Protein AF-A0A914P512-F1 (afdb_monomer_lite)

Radius of gyration: 22.52 Å; chains: 1; bounding box: 53×27×53 Å

pLDDT: mean 82.25, std 14.1, range [31.28, 94.12]

Organism: NCBI:txid227884

Structure (mmCIF, N/CA/C/O backbone):
data_AF-A0A914P512-F1
#
_entry.id   AF-A0A914P512-F1
#
loop_
_atom_site.group_PDB
_atom_site.id
_atom_site.type_symbol
_atom_site.label_atom_id
_atom_site.label_alt_id
_atom_site.label_comp_id
_atom_site.label_asym_id
_atom_site.label_entity_id
_atom_site.label_seq_id
_atom_site.pdbx_PDB_ins_code
_atom_site.Cartn_x
_atom_site.Cartn_y
_atom_site.Cartn_z
_atom_site.occupancy
_atom_site.B_iso_or_equiv
_atom_site.auth_seq_id
_atom_site.auth_comp_id
_atom_site.auth_asym_id
_atom_site.auth_atom_id
_atom_site.pdbx_PDB_model_num
ATOM 1 N N . MET A 1 1 ? 21.087 6.576 8.481 1.00 34.56 1 MET A N 1
ATOM 2 C CA . MET A 1 1 ? 20.858 5.247 7.887 1.00 34.56 1 MET A CA 1
ATOM 3 C C . MET A 1 1 ? 21.238 5.364 6.430 1.00 34.56 1 MET A C 1
ATOM 5 O O . MET A 1 1 ? 20.559 6.073 5.703 1.00 34.56 1 MET A O 1
ATOM 9 N N . GLU A 1 2 ? 22.385 4.807 6.057 1.00 32.31 2 GLU A N 1
ATOM 10 C CA . GLU A 1 2 ? 22.813 4.729 4.660 1.00 32.31 2 GLU A CA 1
ATOM 11 C C . GLU A 1 2 ? 21.994 3.629 3.983 1.00 32.31 2 GLU A C 1
ATOM 13 O O . GLU A 1 2 ? 22.078 2.461 4.363 1.00 32.31 2 GLU A O 1
ATOM 18 N N . GLU A 1 3 ? 21.150 4.003 3.024 1.00 36.19 3 GLU A N 1
ATOM 19 C CA . GLU A 1 3 ? 20.508 3.034 2.143 1.00 36.19 3 GLU A CA 1
ATOM 20 C C . GLU A 1 3 ? 21.591 2.428 1.243 1.00 36.19 3 GLU A C 1
ATOM 22 O O . GLU A 1 3 ? 22.161 3.092 0.377 1.00 36.19 3 GLU A O 1
ATOM 27 N N . ASN A 1 4 ? 21.913 1.158 1.489 1.00 31.28 4 ASN A N 1
ATOM 28 C CA . ASN A 1 4 ? 22.775 0.368 0.621 1.00 31.28 4 ASN A CA 1
ATOM 29 C C . ASN A 1 4 ? 22.066 0.164 -0.722 1.00 31.28 4 ASN A C 1
ATOM 31 O O . ASN A 1 4 ? 21.200 -0.700 -0.863 1.00 31.28 4 ASN A O 1
ATOM 35 N N . PHE A 1 5 ? 22.441 0.957 -1.723 1.00 33.66 5 PHE A N 1
ATOM 36 C CA . PHE A 1 5 ? 22.047 0.713 -3.103 1.00 33.66 5 PHE A CA 1
ATOM 37 C C . PHE A 1 5 ? 22.719 -0.576 -3.587 1.00 33.66 5 PHE A C 1
ATOM 39 O O . PHE A 1 5 ? 23.941 -0.652 -3.715 1.00 33.66 5 PHE A O 1
ATOM 46 N N . ILE A 1 6 ? 21.915 -1.601 -3.869 1.00 34.81 6 ILE A N 1
ATOM 47 C CA . ILE A 1 6 ? 22.382 -2.821 -4.526 1.00 34.81 6 ILE A CA 1
ATOM 48 C C . ILE A 1 6 ? 22.784 -2.453 -5.958 1.00 34.81 6 ILE A C 1
ATOM 50 O O . ILE A 1 6 ? 21.943 -2.128 -6.798 1.00 34.81 6 ILE A O 1
ATOM 54 N N . VAL A 1 7 ? 24.085 -2.500 -6.243 1.00 39.16 7 VAL A N 1
ATOM 55 C CA . VAL A 1 7 ? 24.628 -2.335 -7.595 1.00 39.16 7 VAL A CA 1
ATOM 56 C C . VAL A 1 7 ? 24.267 -3.579 -8.407 1.00 39.16 7 VAL A C 1
ATOM 58 O O . VAL A 1 7 ? 24.907 -4.621 -8.290 1.00 39.16 7 VAL A O 1
ATOM 61 N N . CYS A 1 8 ? 23.221 -3.487 -9.227 1.00 39.44 8 CYS A N 1
ATOM 62 C CA . CYS A 1 8 ? 22.873 -4.552 -10.164 1.00 39.44 8 CYS A CA 1
ATOM 63 C C . CYS A 1 8 ? 23.828 -4.532 -11.369 1.00 39.44 8 CYS A C 1
ATOM 65 O O . CYS A 1 8 ? 23.994 -3.513 -12.041 1.00 39.44 8 CYS A O 1
ATOM 67 N N . LEU A 1 9 ? 24.459 -5.677 -11.638 1.00 40.66 9 LEU A N 1
ATOM 68 C CA . LEU A 1 9 ? 25.320 -5.930 -12.793 1.00 40.66 9 LEU A CA 1
ATOM 69 C C . LEU A 1 9 ? 24.481 -5.988 -14.074 1.00 40.66 9 LEU A C 1
ATOM 71 O O . LEU A 1 9 ? 24.042 -7.046 -14.512 1.00 40.66 9 LEU A O 1
ATOM 75 N N . PHE A 1 10 ? 24.282 -4.839 -14.706 1.00 47.34 10 PHE A N 1
ATOM 76 C CA . PHE A 1 10 ? 23.887 -4.804 -16.107 1.00 47.34 10 PHE A CA 1
ATOM 77 C C . PHE A 1 10 ? 25.114 -5.109 -16.984 1.00 47.34 10 PHE A C 1
ATOM 79 O O . PHE A 1 10 ? 26.240 -4.748 -16.631 1.00 47.34 10 PHE A O 1
ATOM 86 N N . ARG A 1 11 ? 24.921 -5.615 -18.209 1.00 49.66 11 ARG A N 1
ATOM 87 C CA . ARG A 1 11 ? 25.930 -5.557 -19.299 1.00 49.66 11 ARG A CA 1
ATOM 88 C C . ARG A 1 11 ? 26.249 -4.106 -19.750 1.00 49.66 11 ARG A C 1
ATOM 90 O O . ARG A 1 11 ? 26.603 -3.857 -20.896 1.00 49.66 11 ARG A O 1
ATOM 97 N N . ILE A 1 12 ? 26.150 -3.138 -18.838 1.00 51.88 12 ILE A N 1
ATOM 98 C CA . ILE A 1 12 ? 26.549 -1.734 -18.970 1.00 51.88 12 ILE A CA 1
ATOM 99 C C . ILE A 1 12 ? 28.078 -1.581 -18.957 1.00 51.88 12 ILE A C 1
ATOM 101 O O . ILE A 1 12 ? 28.587 -0.572 -19.427 1.00 51.88 12 ILE A O 1
ATOM 105 N N . SER A 1 13 ? 28.838 -2.580 -18.500 1.00 54.91 13 SER A N 1
ATOM 106 C CA . SER A 1 13 ? 30.311 -2.523 -18.477 1.00 54.91 13 SER A CA 1
ATOM 107 C C . SER A 1 13 ? 30.959 -2.299 -19.853 1.00 54.91 13 SER A C 1
ATOM 109 O O . SER A 1 13 ? 32.108 -1.874 -19.917 1.00 54.91 13 SER A O 1
ATOM 111 N N . THR A 1 14 ? 30.227 -2.542 -20.946 1.00 63.28 14 THR A N 1
ATOM 112 C CA . THR A 1 14 ? 30.666 -2.292 -22.334 1.00 63.28 14 THR A CA 1
ATOM 113 C C . THR A 1 14 ? 30.093 -1.007 -22.946 1.00 63.28 14 THR A C 1
ATOM 115 O O . THR A 1 14 ? 30.388 -0.697 -24.098 1.00 63.28 14 THR A O 1
ATOM 118 N N . LYS A 1 15 ? 29.262 -0.261 -22.206 1.00 73.50 15 LYS A N 1
ATOM 119 C CA . LYS A 1 15 ? 28.582 0.950 -22.679 1.00 73.50 15 LYS A CA 1
ATOM 120 C C . LYS A 1 15 ? 29.376 2.206 -22.347 1.00 73.50 15 LYS A C 1
ATOM 122 O O . LYS A 1 15 ? 30.136 2.259 -21.380 1.00 73.50 15 LYS A O 1
ATOM 127 N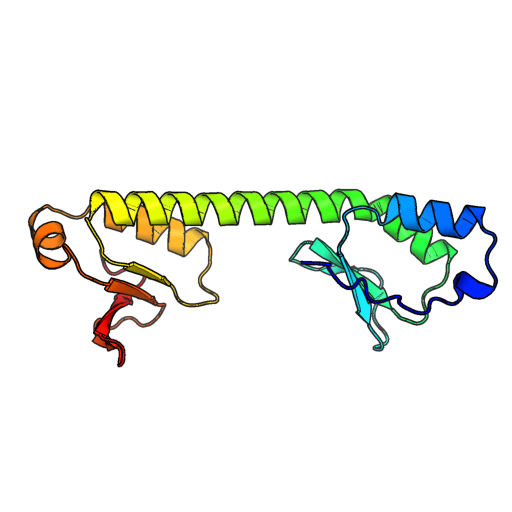 N . SER A 1 16 ? 29.209 3.230 -23.175 1.00 81.12 16 SER A N 1
ATOM 128 C CA . SER A 1 16 ? 29.871 4.515 -22.982 1.00 81.12 16 SER A CA 1
ATOM 129 C C . SER A 1 16 ? 29.391 5.188 -21.694 1.00 81.12 16 SER A C 1
ATOM 131 O O . SER A 1 16 ? 28.254 5.009 -21.258 1.00 81.12 16 SER A O 1
ATOM 133 N N . LYS A 1 17 ? 30.236 6.037 -21.094 1.00 80.94 17 LYS A N 1
ATOM 134 C CA . LYS A 1 17 ? 29.857 6.812 -19.898 1.00 80.94 17 LYS A CA 1
ATOM 135 C C . LYS A 1 17 ? 28.569 7.621 -20.106 1.00 80.94 17 LYS A C 1
ATOM 137 O O . LYS A 1 17 ? 27.775 7.727 -19.179 1.00 80.94 17 LYS A O 1
ATOM 142 N N . GLY A 1 18 ? 28.352 8.161 -21.308 1.00 82.75 18 GLY A N 1
ATOM 143 C CA . GLY A 1 18 ? 27.147 8.927 -21.640 1.00 82.75 18 GLY A CA 1
ATOM 144 C C . GLY A 1 18 ? 25.870 8.085 -21.587 1.00 82.75 18 GLY A C 1
ATOM 145 O O . GLY A 1 18 ? 24.874 8.521 -21.019 1.00 82.75 18 GLY A O 1
ATOM 146 N N . GLU A 1 19 ? 25.917 6.854 -22.099 1.00 82.00 19 GLU A N 1
ATOM 147 C CA . GLU A 1 19 ? 24.792 5.910 -22.042 1.00 82.00 19 GLU A CA 1
ATOM 148 C C . GLU A 1 19 ? 24.432 5.527 -20.600 1.00 82.00 19 GLU A C 1
ATOM 150 O O . GLU A 1 19 ? 23.254 5.456 -20.252 1.00 82.00 19 GLU A O 1
ATOM 155 N N . VAL A 1 20 ? 25.437 5.332 -19.738 1.00 81.81 20 VAL A N 1
ATOM 156 C CA . VAL A 1 20 ? 25.212 5.029 -18.313 1.00 81.81 20 VAL A CA 1
ATOM 157 C C . VAL A 1 20 ? 24.536 6.197 -17.601 1.00 81.81 20 VAL A C 1
ATOM 159 O O . VAL A 1 20 ? 23.567 5.997 -16.868 1.00 81.81 20 VAL A O 1
ATOM 162 N N . ILE A 1 21 ? 25.027 7.416 -17.837 1.00 85.06 21 ILE A N 1
ATOM 163 C CA . ILE A 1 21 ? 24.473 8.641 -17.249 1.00 85.06 21 ILE A CA 1
ATOM 164 C C . ILE A 1 21 ? 23.017 8.831 -17.680 1.00 85.06 21 ILE A C 1
ATOM 166 O O . ILE A 1 21 ? 22.177 9.199 -16.860 1.00 85.06 21 ILE A O 1
ATOM 170 N N . GLU A 1 22 ? 22.695 8.550 -18.942 1.00 85.38 22 GLU A N 1
ATOM 171 C CA . GLU A 1 22 ? 21.329 8.688 -19.444 1.00 85.38 22 GLU A CA 1
ATOM 172 C C . GLU A 1 22 ? 20.365 7.708 -18.764 1.00 85.38 22 GLU A C 1
ATOM 174 O O . GLU A 1 22 ? 19.297 8.116 -18.305 1.00 85.38 22 GLU A O 1
ATOM 179 N N . VAL A 1 23 ? 20.753 6.439 -18.606 1.00 86.50 23 VAL A N 1
ATOM 180 C CA . VAL A 1 23 ? 19.935 5.456 -17.873 1.00 86.50 23 VAL A CA 1
ATOM 181 C C . VAL A 1 23 ? 19.753 5.870 -16.413 1.00 86.50 23 VAL A C 1
ATOM 183 O O . VAL A 1 23 ? 18.632 5.843 -15.910 1.00 86.50 23 VAL A O 1
ATOM 186 N N . GLN A 1 24 ? 20.818 6.318 -15.741 1.00 85.25 24 GLN A N 1
ATOM 187 C CA . GLN A 1 24 ? 20.737 6.815 -14.362 1.00 85.25 24 GLN A CA 1
ATOM 188 C C . GLN A 1 24 ? 19.787 8.009 -14.237 1.00 85.25 24 GLN A C 1
ATOM 190 O O . GLN A 1 24 ? 18.997 8.087 -13.295 1.00 85.25 24 GLN A O 1
ATOM 195 N N . ARG A 1 25 ? 19.836 8.936 -15.198 1.00 88.62 25 ARG A N 1
ATOM 196 C CA . ARG A 1 25 ? 18.956 10.105 -15.239 1.00 88.62 25 ARG A CA 1
ATOM 197 C C . ARG A 1 25 ? 17.495 9.694 -15.410 1.00 88.62 25 ARG A C 1
ATOM 199 O O . ARG A 1 25 ? 16.638 10.225 -14.707 1.00 88.62 25 ARG A O 1
ATOM 206 N N . LEU A 1 26 ? 17.212 8.760 -16.318 1.00 88.88 26 LEU A N 1
ATOM 207 C CA . LEU A 1 26 ? 15.857 8.276 -16.591 1.00 88.88 26 LEU A CA 1
ATOM 208 C C . LEU A 1 26 ? 15.278 7.465 -15.420 1.00 88.88 26 LEU A C 1
ATOM 210 O O . LEU A 1 26 ? 14.112 7.647 -15.066 1.00 88.88 26 LEU A O 1
ATOM 214 N N . ALA A 1 27 ? 16.102 6.626 -14.790 1.00 86.38 27 ALA A N 1
ATOM 215 C CA . ALA A 1 27 ? 15.736 5.790 -13.647 1.00 86.38 27 ALA A CA 1
ATOM 216 C C . ALA A 1 27 ? 15.688 6.548 -12.308 1.00 86.38 27 ALA A C 1
ATOM 218 O O . ALA A 1 27 ? 15.318 5.976 -11.279 1.00 86.38 27 ALA A O 1
ATOM 219 N N . LYS A 1 28 ? 16.055 7.834 -12.280 1.00 87.62 28 LYS A N 1
ATOM 220 C CA . LYS A 1 28 ? 16.084 8.623 -11.047 1.00 87.62 28 LYS A CA 1
ATOM 221 C C . LYS A 1 28 ? 14.719 8.610 -10.350 1.00 87.62 28 LYS A C 1
ATOM 223 O O . LYS A 1 28 ? 13.682 8.863 -10.970 1.00 87.62 28 LYS A O 1
ATOM 228 N N . ASN A 1 29 ? 14.746 8.361 -9.040 1.00 83.69 29 ASN A N 1
ATOM 229 C CA . ASN A 1 29 ? 13.569 8.269 -8.171 1.00 83.69 29 ASN A CA 1
ATOM 230 C C . ASN A 1 29 ? 12.555 7.193 -8.604 1.00 83.69 29 ASN A C 1
ATOM 232 O O . ASN A 1 29 ? 11.370 7.309 -8.302 1.00 83.69 29 ASN A O 1
ATOM 236 N N . THR A 1 30 ? 13.006 6.160 -9.317 1.00 85.62 30 THR A N 1
ATOM 237 C CA . THR A 1 30 ? 12.217 4.953 -9.588 1.00 85.62 30 THR A CA 1
ATOM 238 C C . THR A 1 30 ? 12.784 3.791 -8.785 1.00 85.62 30 THR A C 1
ATOM 240 O O . THR A 1 30 ? 13.975 3.763 -8.474 1.00 85.62 30 THR A O 1
ATOM 243 N N . ILE A 1 31 ? 11.927 2.838 -8.431 1.00 86.00 31 ILE A N 1
ATOM 244 C CA . ILE A 1 31 ? 12.355 1.582 -7.819 1.00 86.00 31 ILE A CA 1
ATOM 245 C C . ILE A 1 31 ? 12.369 0.535 -8.923 1.00 86.00 31 ILE A C 1
ATOM 247 O O . ILE A 1 31 ? 11.354 0.323 -9.585 1.00 86.00 31 ILE A O 1
ATOM 251 N N . ILE A 1 32 ? 13.518 -0.105 -9.109 1.00 88.69 32 ILE A N 1
ATOM 252 C CA . ILE A 1 32 ? 13.720 -1.130 -10.126 1.00 88.69 32 ILE A CA 1
ATOM 253 C C . ILE A 1 32 ? 13.819 -2.493 -9.446 1.00 88.69 32 ILE A C 1
ATOM 255 O O . ILE A 1 32 ? 14.632 -2.687 -8.544 1.00 88.69 32 ILE A O 1
ATOM 259 N N . GLU A 1 33 ? 13.012 -3.439 -9.912 1.00 87.06 33 GLU A N 1
ATOM 260 C CA . GLU A 1 33 ? 13.105 -4.851 -9.567 1.00 87.06 33 GLU A CA 1
ATOM 261 C C . GLU A 1 33 ? 13.761 -5.601 -10.728 1.00 87.06 33 GLU A C 1
ATOM 263 O O . GLU A 1 33 ? 13.217 -5.648 -11.832 1.00 87.06 33 GLU A O 1
ATOM 268 N N . ILE A 1 34 ? 14.931 -6.193 -10.479 1.00 86.62 34 ILE A N 1
ATOM 269 C CA . ILE A 1 34 ? 15.590 -7.051 -11.464 1.00 86.62 34 ILE A CA 1
ATOM 270 C C . ILE A 1 34 ? 15.075 -8.478 -11.306 1.00 86.62 34 ILE A C 1
ATOM 272 O O . ILE A 1 34 ? 15.285 -9.101 -10.266 1.00 86.62 34 ILE A O 1
ATOM 276 N N . SER A 1 35 ? 14.433 -9.004 -12.347 1.00 81.00 35 SER A N 1
ATOM 277 C CA . SER A 1 35 ? 13.922 -10.376 -12.373 1.00 81.00 35 SER A CA 1
ATOM 278 C C . SER A 1 35 ? 14.843 -11.288 -13.182 1.00 81.00 35 SER A C 1
ATOM 280 O O . SER A 1 35 ? 15.303 -10.931 -14.267 1.00 81.00 35 SER A O 1
ATOM 282 N N . SER A 1 36 ? 15.127 -12.477 -12.645 1.00 72.56 36 SER A N 1
ATOM 283 C CA . SER A 1 36 ? 15.891 -13.535 -13.321 1.00 72.56 36 SER A CA 1
ATOM 284 C C . SER A 1 36 ? 15.020 -14.470 -14.164 1.00 72.56 36 SER A C 1
ATOM 286 O O . SER A 1 36 ? 15.546 -15.289 -14.915 1.00 72.56 36 SER A O 1
ATOM 288 N N . VAL A 1 37 ? 13.696 -14.368 -14.034 1.00 70.00 37 VAL A N 1
ATOM 289 C CA . VAL A 1 37 ? 12.735 -15.135 -14.832 1.00 70.00 37 VAL A CA 1
ATOM 290 C C . VAL A 1 37 ? 12.654 -14.506 -16.228 1.00 70.00 37 VAL A C 1
ATOM 292 O O . VAL A 1 37 ? 12.896 -13.307 -16.364 1.00 70.00 37 VAL A O 1
ATOM 295 N N . TYR A 1 38 ? 12.300 -15.284 -17.260 1.00 62.09 38 TYR A N 1
ATOM 296 C CA . TYR A 1 38 ? 11.909 -14.760 -18.579 1.00 62.09 38 TYR A CA 1
ATOM 297 C C . TYR A 1 38 ? 10.639 -13.902 -18.437 1.00 62.09 38 TYR A C 1
ATOM 299 O O . TYR A 1 38 ? 9.531 -14.357 -18.702 1.00 62.09 38 TYR A O 1
ATOM 307 N N . GLY A 1 39 ? 10.803 -12.693 -17.911 1.00 65.44 39 GLY A N 1
ATOM 308 C CA . GLY A 1 39 ? 9.765 -11.692 -17.746 1.00 65.44 39 GLY A CA 1
ATOM 309 C C . GLY A 1 39 ? 9.821 -10.664 -18.865 1.00 65.44 39 GLY A C 1
ATOM 310 O O . GLY A 1 39 ? 10.804 -10.568 -19.602 1.00 65.44 39 GLY A O 1
ATOM 311 N N . GLU A 1 40 ? 8.765 -9.874 -18.969 1.00 81.12 40 GLU A N 1
ATOM 312 C CA . GLU A 1 40 ? 8.714 -8.708 -19.844 1.00 81.12 40 GLU A CA 1
ATOM 313 C C . GLU A 1 40 ? 9.022 -7.436 -19.044 1.00 81.12 40 GLU A C 1
ATOM 315 O O . GLU A 1 40 ? 8.952 -7.415 -17.814 1.00 81.12 40 GLU A O 1
ATOM 320 N N . LEU A 1 41 ? 9.375 -6.360 -19.748 1.00 89.62 41 LEU A N 1
ATOM 321 C CA . LEU A 1 41 ? 9.468 -5.034 -19.144 1.00 89.62 41 LEU A CA 1
ATOM 322 C C . LEU A 1 41 ? 8.071 -4.576 -18.721 1.00 89.62 41 LEU A C 1
ATOM 324 O O . LEU A 1 41 ? 7.181 -4.441 -19.561 1.00 89.62 41 LEU A O 1
ATOM 328 N N . ALA A 1 42 ? 7.875 -4.316 -17.430 1.00 90.88 42 ALA A N 1
ATOM 329 C CA . ALA A 1 42 ? 6.554 -4.002 -16.895 1.00 90.88 42 ALA A CA 1
ATOM 330 C C . ALA A 1 42 ? 6.602 -2.991 -15.746 1.00 90.88 42 ALA A C 1
ATOM 332 O O . ALA A 1 42 ? 7.587 -2.886 -15.017 1.00 90.88 42 ALA A O 1
ATOM 333 N N . ILE A 1 43 ? 5.503 -2.256 -15.563 1.00 90.75 43 ILE A N 1
ATOM 334 C CA . ILE A 1 43 ? 5.254 -1.481 -14.342 1.00 90.75 43 ILE A CA 1
ATOM 335 C C . ILE A 1 43 ? 4.375 -2.338 -13.431 1.00 90.75 43 ILE A C 1
ATOM 337 O O . ILE A 1 43 ? 3.273 -2.731 -13.820 1.00 90.75 43 ILE A O 1
ATOM 341 N N . LEU A 1 44 ? 4.852 -2.622 -12.224 1.00 88.25 44 LEU A N 1
ATOM 342 C CA . LEU A 1 44 ? 4.095 -3.324 -11.197 1.00 88.25 44 LEU A CA 1
ATOM 343 C C . LEU A 1 44 ? 3.028 -2.409 -10.580 1.00 88.25 44 LEU A C 1
ATOM 345 O O . LEU A 1 44 ? 3.074 -1.184 -10.695 1.00 88.25 44 LEU A O 1
ATOM 349 N N . ARG A 1 45 ? 2.047 -3.013 -9.900 1.00 82.56 45 ARG A N 1
ATOM 350 C CA . ARG A 1 45 ? 0.902 -2.292 -9.310 1.00 82.56 45 ARG A CA 1
ATOM 351 C C . ARG A 1 45 ? 1.308 -1.234 -8.283 1.00 82.56 45 ARG A C 1
ATOM 353 O O . ARG A 1 45 ? 0.627 -0.228 -8.152 1.00 82.56 45 ARG A O 1
ATOM 360 N N . ASP A 1 46 ? 2.415 -1.455 -7.586 1.00 78.31 46 ASP A N 1
ATOM 361 C CA . ASP A 1 46 ? 2.984 -0.535 -6.597 1.00 78.31 46 ASP A CA 1
ATOM 362 C C . ASP A 1 46 ? 3.907 0.532 -7.216 1.00 78.31 46 ASP A C 1
ATOM 364 O O . ASP A 1 46 ? 4.546 1.304 -6.503 1.00 78.31 46 ASP A O 1
ATOM 368 N N . GLY A 1 47 ? 3.982 0.589 -8.548 1.00 84.25 47 GLY A N 1
ATOM 369 C CA . GLY A 1 47 ? 4.797 1.547 -9.282 1.00 84.25 47 GLY A CA 1
ATOM 370 C C . GLY A 1 47 ? 6.250 1.115 -9.469 1.00 84.25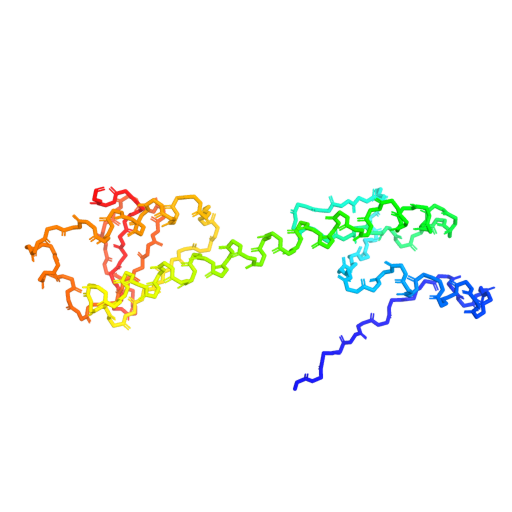 47 GLY A C 1
ATOM 371 O O . GLY A 1 47 ? 7.003 1.863 -10.091 1.00 84.25 47 GLY A O 1
ATOM 372 N N . ARG A 1 48 ? 6.674 -0.066 -8.996 1.00 89.31 48 ARG A N 1
ATOM 373 C CA . ARG A 1 48 ? 8.018 -0.591 -9.290 1.00 89.31 48 ARG A CA 1
ATOM 374 C C . ARG A 1 48 ? 8.166 -0.946 -10.769 1.00 89.31 48 ARG A C 1
ATOM 376 O O . ARG A 1 48 ? 7.224 -1.403 -11.410 1.00 89.31 48 ARG A O 1
ATOM 383 N N . LEU A 1 49 ? 9.360 -0.744 -11.313 1.00 91.19 49 LEU A N 1
ATOM 384 C CA . LEU A 1 49 ? 9.714 -1.116 -12.680 1.00 91.19 49 LEU A CA 1
ATOM 385 C C . LEU A 1 49 ? 10.361 -2.501 -12.674 1.00 91.19 49 LEU A C 1
ATOM 387 O O . LEU A 1 49 ? 11.450 -2.665 -12.130 1.00 91.19 49 LEU A O 1
ATOM 391 N N . GLN A 1 50 ? 9.708 -3.487 -13.279 1.00 90.69 50 GLN A N 1
ATOM 392 C CA . GLN A 1 50 ? 10.254 -4.828 -13.442 1.00 90.69 50 GLN A CA 1
ATOM 393 C C . GLN A 1 50 ? 11.117 -4.888 -14.704 1.00 90.69 50 GLN A C 1
ATOM 395 O O . GLN A 1 50 ? 10.649 -4.590 -15.805 1.00 90.69 50 GLN A O 1
ATOM 400 N N . ILE A 1 51 ? 12.384 -5.268 -14.532 1.00 90.12 51 ILE A N 1
ATOM 401 C CA . ILE A 1 51 ? 13.373 -5.352 -15.604 1.00 90.12 51 ILE A CA 1
ATOM 402 C C . ILE A 1 51 ? 14.010 -6.751 -15.612 1.00 90.12 51 ILE A C 1
ATOM 404 O O . ILE A 1 51 ? 14.623 -7.152 -14.620 1.00 90.12 51 ILE A O 1
ATOM 408 N N . PRO A 1 52 ? 13.913 -7.507 -16.719 1.00 86.12 52 PRO A N 1
ATOM 409 C CA . PRO A 1 52 ? 14.611 -8.781 -16.862 1.00 86.12 52 PRO A CA 1
ATOM 410 C C . PRO A 1 52 ? 16.132 -8.603 -16.861 1.00 86.12 52 PRO A C 1
ATOM 412 O O . PRO A 1 52 ? 16.664 -7.641 -17.420 1.00 86.12 52 PRO A O 1
ATOM 415 N N . CYS A 1 53 ? 16.854 -9.569 -16.295 1.00 81.44 53 CYS A N 1
ATOM 416 C CA . CYS A 1 53 ? 18.318 -9.539 -16.233 1.00 81.44 53 CYS A CA 1
ATOM 417 C C . CYS A 1 53 ? 19.005 -9.548 -17.617 1.00 81.44 53 CYS A C 1
ATOM 419 O O . CYS A 1 53 ? 20.165 -9.154 -17.738 1.00 81.44 53 CYS A O 1
ATOM 421 N N . ASN A 1 54 ? 18.295 -9.980 -18.661 1.00 81.06 54 ASN A N 1
ATOM 422 C CA . ASN A 1 54 ? 18.771 -10.142 -20.035 1.00 81.06 54 ASN A CA 1
ATOM 423 C C . ASN A 1 54 ? 18.111 -9.175 -21.039 1.00 81.06 54 ASN A C 1
ATOM 425 O O . ASN A 1 54 ? 17.983 -9.509 -22.216 1.00 81.06 54 ASN A O 1
ATOM 429 N N . VAL A 1 55 ? 17.701 -7.984 -20.596 1.00 83.12 55 VAL A N 1
ATOM 430 C CA . VAL A 1 55 ? 17.075 -6.975 -21.465 1.00 83.12 55 VAL A CA 1
ATOM 431 C C . VAL A 1 55 ? 18.066 -6.334 -22.455 1.00 83.12 55 VAL A C 1
ATOM 433 O O . VAL A 1 55 ? 19.221 -6.059 -22.117 1.00 83.12 55 VAL A O 1
ATOM 436 N N . ASP A 1 56 ? 17.602 -6.056 -23.677 1.00 85.19 56 ASP A N 1
ATOM 437 C CA . ASP A 1 56 ? 18.325 -5.211 -24.633 1.00 85.19 56 ASP A CA 1
ATOM 438 C C . ASP A 1 56 ? 18.421 -3.751 -24.144 1.00 85.19 56 ASP A C 1
ATOM 440 O O . ASP A 1 56 ? 17.489 -3.203 -23.555 1.00 85.19 56 ASP A O 1
ATOM 444 N N . PHE A 1 57 ? 19.553 -3.095 -24.410 1.00 83.38 57 PHE A N 1
ATOM 445 C CA . PHE A 1 57 ? 19.794 -1.731 -23.935 1.00 83.38 57 PHE A CA 1
ATOM 446 C C . PHE A 1 57 ? 18.850 -0.703 -24.574 1.00 83.38 57 PHE A C 1
ATOM 448 O O . PHE A 1 57 ? 18.374 0.192 -23.877 1.00 83.38 57 PHE A O 1
ATOM 455 N N . GLY A 1 58 ? 18.565 -0.823 -25.875 1.00 85.38 58 GLY A N 1
ATOM 456 C CA . GLY A 1 58 ? 17.637 0.076 -26.562 1.00 85.38 58 GLY A CA 1
ATOM 457 C C . GLY A 1 58 ? 16.229 -0.061 -25.992 1.00 85.38 58 GLY A C 1
ATOM 458 O O . GLY A 1 58 ? 15.629 0.930 -25.577 1.00 85.38 58 GLY A O 1
ATOM 459 N N . ALA A 1 59 ? 15.767 -1.306 -25.845 1.00 86.69 59 ALA A N 1
ATOM 460 C CA . ALA A 1 59 ? 14.478 -1.611 -25.227 1.00 86.69 59 ALA A CA 1
ATOM 461 C C . ALA A 1 59 ? 14.365 -1.068 -23.789 1.00 86.69 59 ALA A C 1
ATOM 463 O O . ALA A 1 59 ? 13.334 -0.506 -23.421 1.00 86.69 59 ALA A O 1
ATOM 464 N N . LEU A 1 60 ? 15.431 -1.174 -22.985 1.00 88.12 60 LEU A N 1
ATOM 465 C CA . LEU A 1 60 ? 15.477 -0.610 -21.633 1.00 88.12 60 LEU A CA 1
ATOM 466 C C . LEU A 1 60 ? 15.340 0.919 -21.642 1.00 88.12 60 LEU A C 1
ATOM 468 O O . LEU A 1 60 ? 14.575 1.474 -20.853 1.00 88.12 60 LEU A O 1
ATOM 472 N N . VAL A 1 61 ? 16.076 1.611 -22.513 1.00 90.00 61 VAL A N 1
ATOM 473 C CA . VAL A 1 61 ? 16.026 3.078 -22.603 1.00 90.00 61 VAL A CA 1
ATOM 474 C C . VAL A 1 61 ? 14.635 3.551 -23.018 1.00 90.00 61 VAL A C 1
ATOM 476 O O . VAL A 1 61 ? 14.095 4.471 -22.399 1.00 90.00 61 VAL A O 1
ATOM 479 N N . ASP A 1 62 ? 14.036 2.918 -24.024 1.00 91.12 62 ASP A N 1
ATOM 480 C CA . ASP A 1 62 ? 12.699 3.275 -24.505 1.00 91.12 62 ASP A CA 1
ATOM 481 C C . ASP A 1 62 ? 11.625 2.994 -23.450 1.00 91.12 62 ASP A C 1
ATOM 483 O O . ASP A 1 62 ? 10.738 3.821 -23.211 1.00 91.12 62 ASP A O 1
ATOM 487 N N . PHE A 1 63 ? 11.755 1.882 -22.728 1.00 92.56 63 PHE A N 1
ATOM 488 C CA . PHE A 1 63 ? 10.900 1.580 -21.589 1.00 92.56 63 PHE A CA 1
ATOM 489 C C . PHE A 1 63 ? 11.020 2.636 -20.486 1.00 92.56 63 PHE A C 1
ATOM 491 O O . PHE A 1 63 ? 10.007 3.165 -20.034 1.00 92.56 63 PHE A O 1
ATOM 498 N N . LEU A 1 64 ? 12.232 3.021 -20.078 1.00 92.38 64 LEU A N 1
ATOM 499 C CA . LEU A 1 64 ? 12.415 4.035 -19.036 1.00 92.38 64 LEU A CA 1
ATOM 500 C C . LEU A 1 64 ? 11.872 5.407 -19.463 1.00 92.38 64 LEU A C 1
ATOM 502 O O . LEU A 1 64 ? 11.218 6.080 -18.668 1.00 92.38 64 LEU A O 1
ATOM 506 N N . LYS A 1 65 ? 12.076 5.817 -20.721 1.00 93.06 65 LYS A N 1
ATOM 507 C CA . LYS A 1 65 ? 11.528 7.080 -21.248 1.00 93.06 65 LYS A CA 1
ATOM 508 C C . LYS A 1 65 ? 10.003 7.125 -21.190 1.00 93.06 65 LYS A C 1
ATOM 510 O O . LYS A 1 65 ? 9.439 8.174 -20.890 1.00 93.06 65 LYS A O 1
ATOM 515 N N . THR A 1 66 ? 9.346 6.003 -21.471 1.00 92.81 66 THR A N 1
ATOM 516 C CA . THR A 1 66 ? 7.882 5.920 -21.544 1.00 92.81 66 THR A CA 1
ATOM 517 C C . THR A 1 66 ? 7.227 5.678 -20.185 1.00 92.81 66 THR A C 1
ATOM 519 O O . THR A 1 66 ? 6.116 6.149 -19.949 1.00 92.81 66 THR A O 1
ATOM 522 N N . THR A 1 67 ? 7.902 4.981 -19.266 1.00 91.81 67 THR A N 1
ATOM 523 C CA . THR A 1 67 ? 7.272 4.475 -18.034 1.00 91.81 67 THR A CA 1
ATOM 524 C C . THR A 1 67 ? 7.760 5.115 -16.744 1.00 91.81 67 THR A C 1
ATOM 526 O O . THR A 1 67 ? 7.019 5.100 -15.759 1.00 91.81 67 THR A O 1
ATOM 529 N N . ALA A 1 68 ? 8.948 5.730 -16.718 1.00 89.06 68 ALA A N 1
ATOM 530 C CA . ALA A 1 68 ? 9.520 6.237 -15.471 1.00 89.06 68 ALA A CA 1
ATOM 531 C C . ALA A 1 68 ? 8.651 7.321 -14.817 1.00 89.06 68 ALA A C 1
ATOM 533 O O . ALA A 1 68 ? 8.535 7.356 -13.594 1.00 89.06 68 ALA A O 1
ATOM 534 N N . GLN A 1 69 ? 8.000 8.185 -15.608 1.00 91.06 69 GLN A N 1
ATOM 535 C CA . GLN A 1 69 ? 7.083 9.181 -15.046 1.00 91.06 69 GLN A CA 1
ATOM 536 C C . GLN A 1 69 ? 5.847 8.524 -14.432 1.00 91.06 69 GLN A C 1
ATOM 538 O O . GLN A 1 69 ? 5.523 8.797 -13.284 1.00 91.06 69 GLN A O 1
ATOM 543 N N . LYS A 1 70 ? 5.228 7.584 -15.149 1.00 90.81 70 LYS A N 1
ATOM 544 C CA . LYS A 1 70 ? 4.055 6.851 -14.666 1.00 90.81 70 LYS A CA 1
ATOM 545 C C . LYS A 1 70 ? 4.353 6.060 -13.388 1.00 90.81 70 LYS A C 1
ATOM 547 O O . LYS A 1 70 ? 3.536 6.047 -12.476 1.00 90.81 70 LYS A O 1
ATOM 552 N N . SER A 1 71 ? 5.529 5.439 -13.299 1.00 90.62 71 SER A N 1
ATOM 553 C CA . SER A 1 71 ? 6.018 4.777 -12.081 1.00 90.62 71 SER A CA 1
ATOM 554 C C . SER A 1 71 ? 6.086 5.747 -10.896 1.00 90.62 71 SER A C 1
ATOM 556 O O . SER A 1 71 ? 5.559 5.445 -9.825 1.00 90.62 71 SER A O 1
ATOM 558 N N . ARG A 1 72 ? 6.658 6.942 -11.102 1.00 88.31 72 ARG A N 1
ATOM 559 C CA . ARG A 1 72 ? 6.712 7.993 -10.075 1.00 88.31 72 ARG A CA 1
ATOM 560 C C . ARG A 1 72 ? 5.327 8.478 -9.663 1.00 88.31 72 ARG A C 1
ATOM 562 O O . ARG A 1 72 ? 5.098 8.673 -8.474 1.00 88.31 72 ARG A O 1
ATOM 569 N N . ASP A 1 73 ? 4.414 8.642 -10.614 1.00 88.38 73 ASP A N 1
ATOM 570 C CA . ASP A 1 73 ? 3.054 9.106 -10.335 1.00 88.38 73 ASP A CA 1
ATOM 571 C C . ASP A 1 73 ? 2.270 8.072 -9.513 1.00 88.38 73 ASP A C 1
ATOM 573 O O . ASP A 1 73 ? 1.637 8.433 -8.521 1.00 88.38 73 ASP A O 1
ATOM 577 N N . ILE A 1 74 ? 2.373 6.783 -9.864 1.00 86.25 74 ILE A N 1
ATOM 578 C CA . ILE A 1 74 ? 1.767 5.683 -9.095 1.00 86.25 74 ILE A CA 1
ATOM 579 C C . ILE A 1 74 ? 2.331 5.673 -7.676 1.00 86.25 74 ILE A C 1
ATOM 581 O O . ILE A 1 74 ? 1.567 5.670 -6.714 1.00 86.25 74 ILE A O 1
ATOM 585 N N . LYS A 1 75 ? 3.659 5.739 -7.534 1.00 81.62 75 LYS A N 1
ATOM 586 C CA . LYS A 1 75 ? 4.310 5.742 -6.223 1.00 81.62 75 LYS A CA 1
ATOM 587 C C . LYS A 1 75 ? 3.877 6.941 -5.379 1.00 81.62 75 LYS A C 1
ATOM 589 O O . LYS A 1 75 ? 3.481 6.770 -4.232 1.00 81.62 75 LYS A O 1
ATOM 594 N N . GLY A 1 76 ? 3.897 8.139 -5.960 1.00 80.25 76 GLY A N 1
ATOM 595 C CA . GLY A 1 76 ? 3.484 9.361 -5.278 1.00 80.25 76 GLY A CA 1
ATOM 596 C C . GLY A 1 76 ? 2.005 9.344 -4.883 1.00 80.25 76 GLY A C 1
ATOM 597 O O . GLY A 1 76 ? 1.654 9.862 -3.827 1.00 80.25 76 GLY A O 1
ATOM 598 N N . SER A 1 77 ? 1.135 8.726 -5.687 1.00 77.88 77 SER A N 1
ATOM 599 C CA . SER A 1 77 ? -0.271 8.515 -5.325 1.00 77.88 77 SER A CA 1
ATOM 600 C C . SER A 1 77 ? -0.402 7.549 -4.149 1.00 77.88 77 SER A C 1
ATOM 602 O O . SER A 1 77 ? -1.082 7.872 -3.180 1.00 77.88 77 SER A O 1
ATOM 604 N N . SER A 1 78 ? 0.285 6.406 -4.190 1.00 71.50 78 SER A N 1
ATOM 605 C CA . SER A 1 78 ? 0.253 5.406 -3.117 1.00 71.50 78 SER A CA 1
ATOM 606 C C . SER A 1 78 ? 0.812 5.946 -1.797 1.00 71.50 78 SER A C 1
ATOM 608 O O . SER A 1 78 ? 0.237 5.705 -0.737 1.00 71.50 78 SER A O 1
ATOM 610 N N . GLU A 1 79 ? 1.902 6.717 -1.843 1.00 73.69 79 GLU A N 1
ATOM 611 C CA . GLU A 1 79 ? 2.483 7.385 -0.670 1.00 73.69 79 GLU A CA 1
ATOM 612 C C . GLU A 1 79 ? 1.505 8.410 -0.074 1.00 73.69 79 GLU A C 1
ATOM 614 O O . GLU A 1 79 ? 1.256 8.395 1.132 1.00 73.69 79 GLU A O 1
ATOM 619 N N . LYS A 1 80 ? 0.876 9.246 -0.914 1.00 72.75 80 LYS A N 1
ATOM 620 C CA . LYS A 1 80 ? -0.148 10.205 -0.467 1.00 72.75 80 LYS A CA 1
ATOM 621 C C . LYS A 1 80 ? -1.353 9.511 0.160 1.00 72.75 80 LYS A C 1
ATOM 623 O O . LYS A 1 80 ? -1.803 9.927 1.224 1.00 72.75 80 LYS A O 1
ATOM 628 N N . GLN A 1 81 ? -1.869 8.456 -0.464 1.00 70.62 81 GLN A N 1
ATOM 629 C CA . GLN A 1 81 ? -3.024 7.737 0.072 1.00 70.62 81 GLN A CA 1
ATOM 630 C C . GLN A 1 81 ? -2.694 7.052 1.405 1.00 70.62 81 GLN A C 1
ATOM 632 O O . GLN A 1 81 ? -3.459 7.173 2.358 1.00 70.62 81 GLN A O 1
ATOM 637 N N . THR A 1 82 ? -1.510 6.438 1.518 1.00 73.94 82 THR A N 1
ATOM 638 C CA . THR A 1 82 ? -1.033 5.845 2.779 1.00 73.94 82 THR A CA 1
ATOM 639 C C . THR A 1 82 ? -0.937 6.900 3.883 1.00 73.94 82 THR A C 1
ATOM 641 O O . THR A 1 82 ? -1.442 6.680 4.981 1.00 73.94 82 THR A O 1
ATOM 644 N N . SER A 1 83 ? -0.389 8.082 3.573 1.00 74.94 83 SER A N 1
ATOM 645 C CA . SER A 1 83 ? -0.321 9.187 4.538 1.00 74.94 83 SER A CA 1
ATOM 646 C C . SER A 1 83 ? -1.704 9.683 4.984 1.00 74.94 83 SER A C 1
ATOM 648 O O . SER A 1 83 ? -1.894 9.980 6.161 1.00 74.94 83 SER A O 1
ATOM 650 N N . GLY A 1 84 ? -2.694 9.696 4.082 1.00 81.00 84 GLY A N 1
ATOM 651 C CA . GLY A 1 84 ? -4.071 10.069 4.417 1.00 81.00 84 GLY A CA 1
ATOM 652 C C . GLY A 1 84 ? -4.732 9.081 5.381 1.00 81.00 84 GLY A C 1
ATOM 653 O O . GLY A 1 84 ? -5.380 9.495 6.338 1.00 81.00 84 GLY A O 1
ATOM 654 N N . ILE A 1 85 ? -4.514 7.776 5.190 1.00 85.12 85 ILE A N 1
ATOM 655 C CA . ILE A 1 85 ? -5.018 6.736 6.101 1.00 85.12 85 ILE A CA 1
ATOM 656 C C . ILE A 1 85 ? -4.374 6.852 7.487 1.00 85.12 85 ILE A C 1
ATOM 658 O O . ILE A 1 85 ? -5.072 6.747 8.496 1.00 85.12 85 ILE A O 1
ATOM 662 N N . GLU A 1 86 ? -3.067 7.113 7.565 1.00 86.19 86 GLU A N 1
ATOM 663 C CA . GLU A 1 86 ? -2.371 7.323 8.843 1.00 86.19 86 GLU A CA 1
ATOM 664 C C . GLU A 1 86 ? -2.855 8.584 9.578 1.00 86.19 86 GLU A C 1
ATOM 666 O O . GLU A 1 86 ? -3.005 8.583 10.807 1.00 86.19 86 GLU A O 1
ATOM 671 N N . GLU A 1 87 ? -3.155 9.651 8.838 1.00 87.12 87 GLU A N 1
ATOM 672 C CA . GLU A 1 87 ? -3.761 10.860 9.390 1.00 87.12 87 GLU A CA 1
ATOM 673 C C . GLU A 1 87 ? -5.172 10.577 9.927 1.00 87.12 87 GLU A C 1
ATOM 675 O O . GLU A 1 87 ? -5.474 10.906 11.079 1.00 87.12 87 GLU A O 1
ATOM 680 N N . SER A 1 88 ? -6.019 9.889 9.153 1.00 87.06 88 SER A N 1
ATOM 681 C CA . SER A 1 88 ? -7.350 9.459 9.597 1.00 87.06 88 SER A CA 1
ATOM 682 C C . SER A 1 88 ? -7.279 8.575 10.844 1.00 87.06 88 SER A C 1
ATOM 684 O O . SER A 1 88 ? -8.023 8.811 11.798 1.00 87.06 88 SER A O 1
ATOM 686 N N . ALA A 1 89 ? -6.345 7.621 10.892 1.00 90.19 89 ALA A N 1
ATOM 687 C CA . ALA A 1 89 ? -6.111 6.777 12.061 1.00 90.19 89 ALA A CA 1
ATOM 688 C C . ALA A 1 89 ? -5.708 7.605 13.290 1.00 90.19 89 ALA A C 1
ATOM 690 O O . ALA A 1 89 ? -6.198 7.378 14.399 1.00 90.19 89 ALA A O 1
ATOM 691 N N . THR A 1 90 ? -4.846 8.607 13.102 1.00 89.19 90 THR A N 1
ATOM 692 C CA . THR A 1 90 ? -4.435 9.527 14.170 1.00 89.19 90 THR A CA 1
ATOM 693 C C . THR A 1 90 ? -5.615 10.350 14.683 1.00 89.19 90 THR A C 1
ATOM 695 O O . THR A 1 90 ? -5.755 10.540 15.894 1.00 89.19 90 THR A O 1
ATOM 698 N N . ASN A 1 91 ? -6.494 10.800 13.788 1.00 89.88 91 ASN A N 1
ATOM 699 C CA . ASN A 1 91 ? -7.696 11.547 14.145 1.00 89.88 91 ASN A CA 1
ATOM 700 C C . ASN A 1 91 ? -8.694 10.675 14.921 1.00 89.88 91 ASN A C 1
ATOM 702 O O . ASN A 1 91 ? -9.172 11.106 15.968 1.00 89.88 91 ASN A O 1
ATOM 706 N N . VAL A 1 92 ? -8.929 9.428 14.491 1.00 89.75 92 VAL A N 1
ATOM 707 C CA . VAL A 1 92 ? -9.743 8.442 15.234 1.00 89.75 92 VAL A CA 1
ATOM 708 C C . VAL A 1 92 ? -9.159 8.195 16.624 1.00 89.75 92 VAL A C 1
ATOM 710 O O . VAL A 1 92 ? -9.870 8.272 17.625 1.00 89.75 92 VAL A O 1
ATOM 713 N N . LYS A 1 93 ? -7.846 7.945 16.704 1.00 92.25 93 LYS A N 1
ATOM 714 C CA . LYS A 1 93 ? -7.145 7.697 17.968 1.00 92.25 93 LYS A CA 1
ATOM 715 C C . LYS A 1 93 ? -7.328 8.852 18.954 1.00 92.25 93 LYS A C 1
ATOM 717 O O . LYS A 1 93 ? -7.545 8.603 20.136 1.00 92.25 93 LYS A O 1
ATOM 722 N N . LYS A 1 94 ? -7.255 10.098 18.474 1.00 88.56 94 LYS A N 1
ATOM 723 C CA . LYS A 1 94 ? -7.476 11.300 19.290 1.00 88.56 94 LYS A CA 1
ATOM 724 C C . LYS A 1 94 ? -8.942 11.460 19.696 1.00 88.56 94 LYS A C 1
ATOM 726 O O . LYS A 1 94 ? -9.202 11.683 20.871 1.00 88.56 94 LYS A O 1
ATOM 731 N N . ALA A 1 95 ? -9.878 11.320 18.757 1.00 87.06 95 ALA A N 1
ATOM 732 C CA . ALA A 1 95 ? -11.309 11.493 19.010 1.00 87.06 95 ALA A CA 1
ATOM 733 C C . ALA A 1 95 ? -11.848 10.484 20.037 1.00 87.06 95 ALA A C 1
ATOM 735 O O . ALA A 1 95 ? -12.611 10.843 20.928 1.00 87.06 95 ALA A O 1
ATOM 736 N N . LEU A 1 96 ? -11.404 9.230 19.954 1.00 86.81 96 LEU A N 1
ATOM 737 C CA . LEU A 1 96 ? -11.841 8.144 20.838 1.00 86.81 96 LEU A CA 1
ATOM 738 C C . LEU A 1 96 ? -10.907 7.925 22.040 1.00 86.81 96 LEU A C 1
ATOM 740 O O . LEU A 1 96 ? -11.113 6.999 22.821 1.00 86.81 96 LEU A O 1
ATOM 744 N N . ASN A 1 97 ? -9.869 8.758 22.184 1.00 90.56 97 ASN A N 1
ATOM 745 C CA . ASN A 1 97 ? -8.843 8.654 23.223 1.00 90.56 97 ASN A CA 1
ATOM 746 C C . ASN A 1 97 ? -8.251 7.232 23.359 1.00 90.56 97 ASN A C 1
ATOM 748 O O . ASN A 1 97 ? -8.110 6.688 24.455 1.00 90.56 97 ASN A O 1
ATOM 752 N N . LEU A 1 98 ? -7.923 6.598 22.229 1.00 91.69 98 LEU A N 1
ATOM 753 C CA . LEU A 1 98 ? -7.374 5.241 22.210 1.00 91.69 98 LEU A CA 1
ATOM 754 C C . LEU A 1 98 ? -5.890 5.250 22.586 1.00 91.69 98 LEU A C 1
ATOM 756 O O . LEU A 1 98 ? -5.107 6.084 22.121 1.00 91.69 98 LEU A O 1
ATOM 760 N N . LYS A 1 99 ? -5.454 4.239 23.342 1.00 92.25 99 LYS A N 1
ATOM 761 C CA . LYS A 1 99 ? -4.031 4.025 23.639 1.00 92.25 99 LYS A CA 1
ATOM 762 C C . LYS A 1 99 ? -3.261 3.664 22.372 1.00 92.25 99 LYS A C 1
ATOM 764 O O . LYS A 1 99 ? -2.176 4.199 22.115 1.00 92.25 99 LYS A O 1
ATOM 769 N N . ASN A 1 100 ? -3.833 2.786 21.553 1.00 91.94 100 ASN A N 1
ATOM 770 C CA . ASN A 1 100 ? -3.257 2.397 20.274 1.00 91.94 100 ASN A CA 1
ATOM 771 C C . ASN A 1 100 ? -4.338 2.017 19.257 1.00 91.94 100 ASN A C 1
ATOM 773 O O . ASN A 1 100 ? -5.386 1.502 19.637 1.00 91.94 100 ASN A O 1
ATOM 777 N N . LEU A 1 101 ? -4.055 2.240 17.977 1.00 92.19 101 LEU A N 1
ATOM 778 C CA . LEU A 1 101 ? -4.904 1.824 16.866 1.00 92.19 101 LEU A CA 1
ATOM 779 C C . LEU A 1 101 ? -4.013 1.165 15.819 1.00 92.19 101 LEU A C 1
ATOM 781 O O . LEU A 1 101 ? -3.050 1.764 15.352 1.00 92.19 101 LEU A O 1
ATOM 785 N N . THR A 1 102 ? -4.312 -0.087 15.501 1.00 93.19 102 THR A N 1
ATOM 786 C CA . THR A 1 102 ? -3.578 -0.891 14.519 1.00 93.19 102 THR A CA 1
ATOM 787 C C . THR A 1 102 ? -4.569 -1.605 13.613 1.00 93.19 102 THR A C 1
ATOM 789 O O . THR A 1 102 ? -5.742 -1.717 13.962 1.00 93.19 102 THR A O 1
ATOM 792 N N . TRP A 1 103 ? -4.116 -2.103 12.470 1.00 93.06 103 TRP A N 1
ATOM 793 C CA . TRP A 1 103 ? -4.963 -2.840 11.539 1.00 93.06 103 TRP A CA 1
ATOM 794 C C . TRP A 1 103 ? -4.200 -3.982 10.875 1.00 93.06 103 TRP A C 1
ATOM 796 O O . TRP A 1 103 ? -2.967 -4.014 10.882 1.00 93.06 103 TRP A O 1
ATOM 806 N N . GLU A 1 104 ? -4.947 -4.946 10.356 1.00 90.12 104 GLU A N 1
ATOM 807 C CA . GLU A 1 104 ? -4.428 -6.102 9.641 1.00 90.12 104 GLU A CA 1
ATOM 808 C C . GLU A 1 104 ? -3.746 -5.689 8.326 1.00 90.12 104 GLU A C 1
ATOM 810 O O . GLU A 1 104 ? -4.242 -4.858 7.558 1.00 90.12 104 GLU A O 1
ATOM 815 N N . SER A 1 105 ? -2.581 -6.282 8.060 1.00 82.62 105 SER A N 1
ATOM 816 C CA . SER A 1 105 ? -1.855 -6.090 6.807 1.00 82.62 105 SER A CA 1
ATOM 817 C C . SER A 1 105 ? -2.636 -6.709 5.650 1.00 82.62 105 SER A C 1
ATOM 819 O O . SER A 1 105 ? -2.939 -7.898 5.685 1.00 82.62 105 SER A O 1
ATOM 821 N N . GLY A 1 106 ? -2.905 -5.927 4.605 1.00 80.94 106 GLY A N 1
ATOM 822 C CA . GLY A 1 106 ? -3.633 -6.390 3.419 1.00 80.94 106 GLY A CA 1
ATOM 823 C C . GLY A 1 106 ? -5.085 -5.917 3.337 1.00 80.94 106 GLY A C 1
ATOM 824 O O . GLY A 1 106 ? -5.720 -6.138 2.309 1.00 80.94 106 GLY A O 1
ATOM 825 N N . LEU A 1 107 ? -5.595 -5.220 4.359 1.00 85.19 107 LEU A N 1
ATOM 826 C CA . LEU A 1 107 ? -6.849 -4.476 4.238 1.00 85.19 107 LEU A CA 1
ATOM 827 C C . LEU A 1 107 ? -6.712 -3.369 3.188 1.00 85.19 107 LEU A C 1
ATOM 829 O O . LEU A 1 107 ? -5.689 -2.680 3.127 1.00 85.19 107 LEU A O 1
ATOM 833 N N . SER A 1 108 ? -7.746 -3.204 2.360 1.00 84.50 108 SER A N 1
ATOM 834 C CA . SER A 1 108 ? -7.771 -2.125 1.376 1.00 84.50 108 SER A CA 1
ATOM 835 C C . SER A 1 108 ? -7.914 -0.776 2.081 1.00 84.50 108 SER A C 1
ATOM 837 O O . SER A 1 108 ? -8.518 -0.667 3.153 1.00 84.50 108 SER A O 1
ATOM 839 N N . GLN A 1 109 ? -7.338 0.264 1.485 1.00 82.81 109 GLN A N 1
ATOM 840 C CA . GLN A 1 109 ? -7.358 1.599 2.075 1.00 82.81 109 GLN A CA 1
ATOM 841 C C . GLN A 1 109 ? -8.773 2.182 2.101 1.00 82.81 109 GLN A C 1
ATOM 843 O O . GLN A 1 109 ? -9.113 2.895 3.037 1.00 82.81 109 GLN A O 1
ATOM 848 N N . GLU A 1 110 ? -9.618 1.823 1.134 1.00 84.81 110 GLU A N 1
ATOM 849 C CA . GLU A 1 110 ? -11.030 2.209 1.095 1.00 84.81 110 GLU A CA 1
ATOM 850 C C . GLU A 1 110 ? -11.783 1.646 2.305 1.00 84.81 110 GLU A C 1
ATOM 852 O O . GLU A 1 110 ? -12.452 2.391 3.016 1.00 84.81 110 GLU A O 1
ATOM 857 N N . ILE A 1 111 ? -11.591 0.356 2.609 1.00 87.12 111 ILE A N 1
ATOM 858 C CA . ILE A 1 111 ? -12.218 -0.293 3.768 1.00 87.12 111 ILE A CA 1
ATOM 859 C C . ILE A 1 111 ? -11.742 0.358 5.071 1.00 87.12 111 ILE A C 1
ATOM 861 O O . ILE A 1 111 ? -12.544 0.597 5.976 1.00 87.12 111 ILE A O 1
ATOM 865 N N . LEU A 1 112 ? -10.446 0.665 5.185 1.00 89.19 112 LEU A N 1
ATOM 866 C CA . LEU A 1 112 ? -9.902 1.347 6.362 1.00 89.19 112 LEU A CA 1
ATOM 867 C C . LEU A 1 112 ? -10.475 2.758 6.519 1.00 89.19 112 LEU A C 1
ATOM 869 O O . LEU A 1 112 ? -10.863 3.124 7.627 1.00 89.19 112 LEU A O 1
ATOM 873 N N . ALA A 1 113 ? -10.575 3.524 5.431 1.00 86.94 113 ALA A N 1
ATOM 874 C CA . ALA A 1 113 ? -11.158 4.862 5.444 1.00 86.94 113 ALA A CA 1
ATOM 875 C C . ALA A 1 113 ? -12.623 4.836 5.905 1.00 86.94 113 ALA A C 1
ATOM 877 O O . ALA A 1 113 ? -12.988 5.586 6.810 1.00 86.94 113 ALA A O 1
ATOM 878 N N . GLU A 1 114 ? -13.434 3.925 5.360 1.00 88.75 114 GLU A N 1
ATOM 879 C CA . GLU A 1 114 ? -14.829 3.736 5.775 1.00 88.75 114 GLU 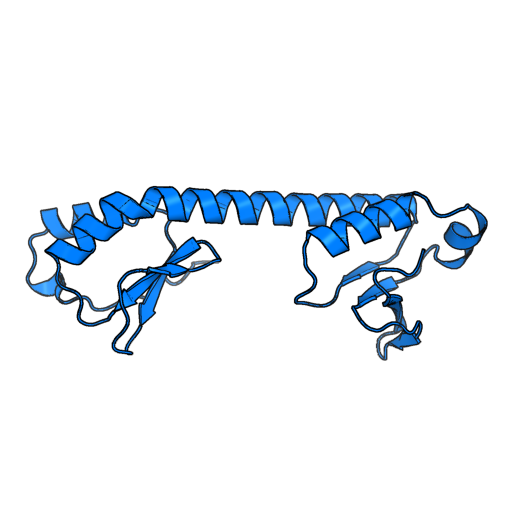A CA 1
ATOM 880 C C . GLU A 1 114 ? -14.934 3.325 7.250 1.00 88.75 114 GLU A C 1
ATOM 882 O O . GLU A 1 114 ? -15.754 3.860 7.999 1.00 88.75 114 GLU A O 1
ATOM 887 N N . THR A 1 115 ? -14.073 2.405 7.696 1.00 89.75 115 THR A N 1
ATOM 888 C CA . THR A 1 115 ? -14.030 1.961 9.098 1.00 89.75 115 THR A CA 1
ATOM 889 C C . THR A 1 115 ? -13.691 3.128 10.027 1.00 89.75 115 THR A C 1
ATOM 891 O O . THR A 1 115 ? -14.327 3.311 11.063 1.00 89.75 115 THR A O 1
ATOM 894 N N . PHE A 1 116 ? -12.703 3.948 9.665 1.00 90.62 116 PHE A N 1
ATOM 895 C CA . PHE A 1 116 ? -12.306 5.120 10.440 1.00 90.62 116 PHE A CA 1
ATOM 896 C C . PHE A 1 116 ? -13.398 6.185 10.485 1.00 90.62 116 PHE A C 1
ATOM 898 O O . PHE A 1 116 ? -13.640 6.752 11.549 1.00 90.62 116 PHE A O 1
ATOM 905 N N . GLU A 1 117 ? -14.091 6.429 9.375 1.00 88.50 117 GLU A N 1
ATOM 906 C CA . GLU A 1 117 ? -15.220 7.358 9.339 1.00 88.50 117 GLU A CA 1
ATOM 907 C C . GLU A 1 117 ? -16.359 6.894 10.257 1.00 88.50 117 GLU A C 1
ATOM 909 O O . GLU A 1 117 ? -16.917 7.693 11.011 1.00 88.50 117 GLU A O 1
ATOM 914 N N . LYS A 1 118 ? -16.674 5.596 10.248 1.00 88.38 118 LYS A N 1
ATOM 915 C CA . LYS A 1 118 ? -17.666 5.003 11.152 1.00 88.38 118 LYS A CA 1
ATOM 916 C C . LYS A 1 118 ? -17.249 5.117 12.613 1.00 88.38 118 LYS A C 1
ATOM 918 O O . LYS A 1 118 ? -18.049 5.540 13.442 1.00 88.38 118 LYS A O 1
ATOM 923 N N . LEU A 1 119 ? -15.986 4.813 12.919 1.00 87.94 119 LEU A N 1
ATOM 924 C CA . LEU A 1 119 ? -15.431 4.939 14.267 1.00 87.94 119 LEU A CA 1
ATOM 925 C C . LEU A 1 119 ? -15.473 6.383 14.784 1.00 87.94 119 LEU A C 1
ATOM 927 O O . LEU A 1 119 ? -15.686 6.587 15.970 1.00 87.94 119 LEU A O 1
ATOM 931 N N . GLN A 1 120 ? -15.319 7.393 13.925 1.00 85.75 120 GLN A N 1
ATOM 932 C CA . GLN A 1 120 ? -15.473 8.797 14.332 1.00 85.75 120 GLN A CA 1
ATOM 933 C C . GLN A 1 120 ? -16.919 9.186 14.666 1.00 85.75 120 GLN A C 1
ATOM 935 O O . GLN A 1 120 ? -17.125 10.170 15.371 1.00 85.75 120 GLN A O 1
ATOM 940 N N . LYS A 1 121 ? -17.908 8.449 14.152 1.00 86.31 121 LYS A N 1
ATOM 941 C CA . LYS A 1 121 ? -19.343 8.734 14.309 1.00 86.31 121 LYS A CA 1
ATOM 942 C C . LYS A 1 121 ? -20.031 7.831 15.334 1.00 86.31 121 LYS A C 1
ATOM 944 O O . LYS A 1 121 ? -21.258 7.839 15.407 1.00 86.31 121 LYS A O 1
ATOM 949 N N . VAL A 1 122 ? -19.268 7.047 16.095 1.00 87.62 122 VAL A N 1
ATOM 950 C CA . VAL A 1 122 ? -19.815 6.245 17.195 1.00 87.62 122 VAL A CA 1
ATOM 951 C C . VAL A 1 122 ? -20.464 7.145 18.237 1.00 87.62 122 VAL A C 1
ATOM 953 O O . VAL A 1 122 ? -20.052 8.284 18.456 1.00 87.62 122 VAL A O 1
ATOM 956 N N . ASP A 1 123 ? -21.499 6.624 18.874 1.00 86.38 123 ASP A N 1
ATOM 957 C CA . ASP A 1 123 ? -22.203 7.299 19.946 1.00 86.38 123 ASP A CA 1
ATOM 958 C C . ASP A 1 123 ? -21.358 7.360 21.230 1.00 86.38 123 ASP A C 1
ATOM 960 O O . ASP A 1 123 ? -20.421 6.583 21.442 1.00 86.38 123 ASP A O 1
ATOM 964 N N . GLU A 1 124 ? -21.716 8.281 22.128 1.00 84.31 124 GLU A N 1
ATOM 965 C CA . GLU A 1 124 ? -20.992 8.497 23.390 1.00 84.31 124 GLU A CA 1
ATOM 966 C C . GLU A 1 124 ? -20.939 7.232 24.264 1.00 84.31 124 GLU A C 1
ATOM 968 O O . GLU A 1 124 ? -19.976 7.029 25.009 1.00 84.31 124 GLU A O 1
ATOM 973 N N . SER A 1 125 ? -21.940 6.347 24.154 1.00 84.31 125 SER A N 1
ATOM 974 C CA . SER A 1 125 ? -21.971 5.098 24.916 1.00 84.31 125 SER A CA 1
ATOM 975 C C . SER A 1 125 ? -20.831 4.167 24.493 1.00 84.31 125 SER A C 1
ATOM 977 O O . SER A 1 125 ? -20.042 3.741 25.339 1.00 84.31 125 SER A O 1
ATOM 979 N N . VAL A 1 126 ? -20.651 3.943 23.189 1.00 82.75 126 VAL A N 1
ATOM 980 C CA . VAL A 1 126 ? -19.555 3.134 22.647 1.00 82.75 126 VAL A CA 1
ATOM 981 C C . VAL A 1 126 ? -18.213 3.823 22.862 1.00 82.75 126 VAL A C 1
ATOM 983 O O . VAL A 1 126 ? -17.254 3.162 23.260 1.00 82.75 126 VAL A O 1
ATOM 986 N N . GLN A 1 127 ? -18.145 5.147 22.691 1.00 84.19 127 GLN A N 1
ATOM 987 C CA . GLN A 1 127 ? -16.929 5.919 22.953 1.00 84.19 127 GLN A CA 1
ATOM 988 C C . GLN A 1 127 ? -16.434 5.727 24.394 1.00 84.19 127 GLN A C 1
ATOM 990 O O . GLN A 1 127 ? -15.234 5.557 24.618 1.00 84.19 127 GLN A O 1
ATOM 995 N N . SER A 1 128 ? -17.346 5.696 25.370 1.00 85.19 128 SER A N 1
ATOM 996 C CA . SER A 1 128 ? -16.996 5.467 26.774 1.00 85.19 128 SER A CA 1
ATOM 997 C C . SER A 1 128 ? -16.442 4.060 27.035 1.00 85.19 128 SER A C 1
ATOM 999 O O . SER A 1 128 ? -15.530 3.908 27.848 1.00 85.19 128 SER A O 1
ATOM 1001 N N . LEU A 1 129 ? -16.931 3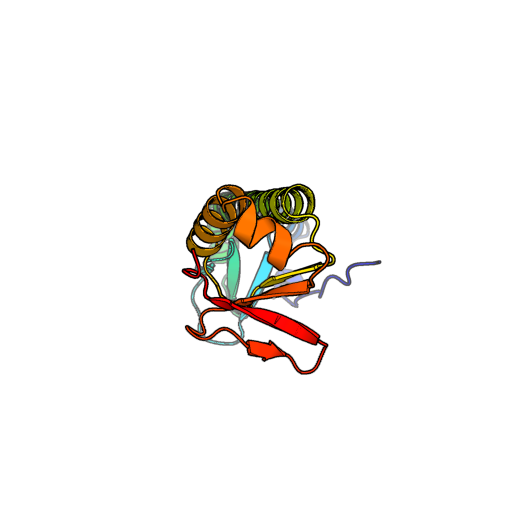.047 26.308 1.00 84.94 129 LEU A N 1
ATOM 1002 C CA . LEU A 1 129 ? -16.500 1.652 26.444 1.00 84.94 129 LEU A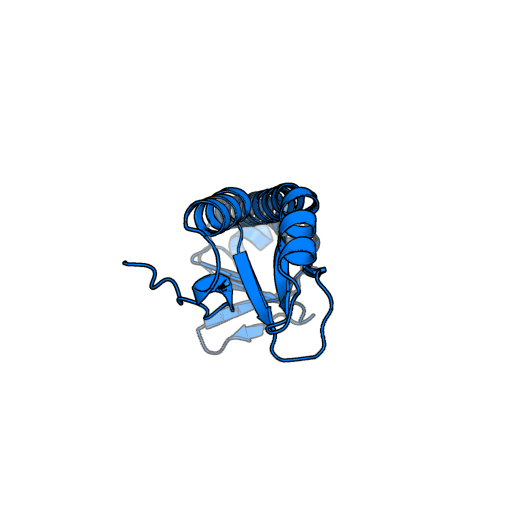 CA 1
ATOM 1003 C C . LEU A 1 129 ? -15.097 1.408 25.886 1.00 84.94 129 LEU A C 1
ATOM 1005 O O . LEU A 1 129 ? -14.374 0.564 26.410 1.00 84.94 129 LEU A O 1
ATOM 1009 N N . ILE A 1 130 ? -14.713 2.126 24.828 1.00 85.69 130 ILE A N 1
ATOM 1010 C CA . ILE A 1 130 ? -13.426 1.932 24.140 1.00 85.69 130 ILE A CA 1
ATOM 1011 C C . ILE A 1 130 ? -12.326 2.903 24.563 1.00 85.69 130 ILE A C 1
ATOM 1013 O O . ILE A 1 130 ? -11.175 2.761 24.140 1.00 85.69 130 ILE A O 1
ATOM 1017 N N . ASN A 1 131 ? -12.663 3.880 25.399 1.00 89.25 131 ASN A N 1
ATOM 1018 C CA . ASN A 1 131 ? -11.729 4.888 25.873 1.00 89.25 131 ASN A CA 1
ATOM 1019 C C . ASN A 1 131 ? -10.505 4.238 26.548 1.00 89.25 131 ASN A C 1
ATOM 1021 O O . ASN A 1 131 ? -10.629 3.381 27.423 1.00 89.25 131 ASN A O 1
ATOM 1025 N N . GLY A 1 132 ? -9.303 4.637 26.127 1.00 88.75 132 GLY A N 1
ATOM 1026 C CA . GLY A 1 132 ? -8.043 4.135 26.676 1.00 88.75 132 GLY A CA 1
ATOM 1027 C C . GLY A 1 132 ? -7.645 2.732 26.205 1.00 88.75 132 GLY A C 1
ATOM 1028 O O . GLY A 1 132 ? -6.590 2.233 26.608 1.00 88.75 132 GLY A O 1
ATOM 1029 N N . LEU A 1 133 ? -8.427 2.095 25.329 1.00 90.50 133 LEU A N 1
ATOM 1030 C CA . LEU A 1 133 ? -8.127 0.755 24.830 1.00 90.50 133 LEU A CA 1
ATOM 1031 C C . LEU A 1 133 ? -7.147 0.774 23.655 1.00 90.50 133 LEU A C 1
ATOM 1033 O O . LEU A 1 133 ? -6.889 1.797 23.018 1.00 90.50 133 LEU A O 1
ATOM 1037 N N . SER A 1 134 ? -6.557 -0.392 23.392 1.00 94.06 134 SER A N 1
ATOM 1038 C CA . SER A 1 134 ? -5.739 -0.631 22.203 1.00 94.06 134 SER A CA 1
ATOM 1039 C C . SER A 1 134 ? -6.537 -1.480 21.225 1.00 94.06 134 SER A C 1
ATOM 1041 O O . SER A 1 134 ? -6.846 -2.626 21.536 1.00 94.06 134 SER A O 1
ATOM 1043 N N . ILE A 1 135 ? -6.873 -0.920 20.068 1.00 93.19 135 ILE A N 1
ATOM 1044 C CA . ILE A 1 135 ? -7.764 -1.543 19.087 1.00 93.19 135 ILE A CA 1
ATOM 1045 C C . ILE A 1 135 ? -6.961 -2.076 17.895 1.00 93.19 135 ILE A C 1
ATOM 1047 O O . ILE A 1 135 ? -5.994 -1.455 17.437 1.00 93.19 135 ILE A O 1
ATOM 1051 N N . HIS A 1 136 ? -7.367 -3.240 17.394 1.00 94.12 136 HIS A N 1
ATOM 1052 C CA . HIS A 1 136 ? -6.851 -3.862 16.184 1.00 94.12 136 HIS A CA 1
ATOM 1053 C C . HIS A 1 136 ? -7.983 -4.146 15.186 1.00 94.12 136 HIS A C 1
ATOM 1055 O O . HIS A 1 136 ? -8.831 -4.998 15.430 1.00 94.12 136 HIS A O 1
ATOM 1061 N N . ILE A 1 137 ? -8.006 -3.449 14.054 1.00 93.25 137 ILE A N 1
ATOM 1062 C CA . ILE A 1 137 ? -9.008 -3.676 13.004 1.00 93.25 137 ILE A CA 1
ATOM 1063 C C . ILE A 1 137 ? -8.588 -4.876 12.157 1.00 93.25 137 ILE A C 1
ATOM 1065 O O . ILE A 1 137 ? -7.466 -4.908 11.656 1.00 93.25 137 ILE A O 1
ATOM 1069 N N . SER A 1 138 ? -9.486 -5.839 11.965 1.00 92.56 138 SER A N 1
ATOM 1070 C CA . SER A 1 138 ? -9.228 -7.026 11.143 1.00 92.56 138 SER A CA 1
ATOM 1071 C C . SER A 1 138 ? -10.411 -7.368 10.241 1.00 92.56 138 SER A C 1
ATOM 1073 O O . SER A 1 138 ? -11.532 -6.913 10.469 1.00 92.56 138 SER A O 1
ATOM 1075 N N . ALA A 1 139 ? -10.174 -8.202 9.228 1.00 88.94 139 ALA A N 1
ATOM 1076 C CA . ALA A 1 139 ? -11.238 -8.778 8.406 1.00 88.94 139 ALA A CA 1
ATOM 1077 C C . ALA A 1 139 ? -12.047 -9.867 9.144 1.00 88.94 139 ALA A C 1
ATOM 1079 O O . ALA A 1 139 ? -13.052 -10.351 8.620 1.00 88.94 139 ALA A O 1
ATOM 1080 N N . ASN A 1 140 ? -11.620 -10.282 10.343 1.00 88.44 140 ASN A N 1
ATOM 1081 C CA . ASN A 1 140 ? -12.341 -11.266 11.141 1.00 88.44 140 ASN A CA 1
ATOM 1082 C C . ASN A 1 140 ? -13.665 -10.658 11.629 1.00 88.44 140 ASN A C 1
ATOM 1084 O O . ASN A 1 140 ? -13.629 -9.616 12.279 1.00 88.44 140 ASN A O 1
ATOM 1088 N N . PRO A 1 141 ? -14.821 -11.304 11.385 1.00 87.38 141 PRO A N 1
ATOM 1089 C CA . PRO A 1 141 ? -16.123 -10.774 11.790 1.00 87.38 141 PRO A CA 1
ATOM 1090 C C . PRO A 1 141 ? -16.337 -10.742 13.312 1.00 87.38 141 PRO A C 1
ATOM 1092 O O . PRO A 1 141 ? -17.318 -10.167 13.777 1.00 87.38 141 PRO A O 1
ATOM 1095 N N . ASN A 1 142 ? -15.465 -11.379 14.097 1.00 88.88 142 ASN A N 1
ATOM 1096 C CA . ASN A 1 142 ? -15.620 -11.502 15.541 1.00 88.88 142 ASN A CA 1
ATOM 1097 C C . ASN A 1 142 ? -14.803 -10.456 16.300 1.00 88.88 142 ASN A C 1
ATOM 1099 O O . ASN A 1 142 ? -13.677 -10.132 15.931 1.00 88.88 142 ASN A O 1
ATOM 1103 N N . ILE A 1 143 ? -15.347 -10.021 17.436 1.00 90.88 143 ILE A N 1
ATOM 1104 C CA . ILE A 1 143 ? -14.634 -9.192 18.409 1.00 90.88 143 ILE A CA 1
ATOM 1105 C C . ILE A 1 143 ? -13.991 -10.113 19.440 1.00 90.88 143 ILE A C 1
ATOM 1107 O O . ILE A 1 143 ? -14.674 -10.943 20.043 1.00 90.88 143 ILE A O 1
ATOM 1111 N N . PHE A 1 144 ? -12.690 -9.969 19.666 1.00 91.94 144 PHE A N 1
ATOM 1112 C CA . PHE A 1 144 ? -11.976 -10.773 20.658 1.00 91.94 144 PHE A CA 1
ATOM 1113 C C . PHE A 1 144 ? -10.740 -10.051 21.189 1.00 91.94 144 PHE A C 1
ATOM 1115 O O . PHE A 1 144 ? -10.217 -9.129 20.570 1.00 91.94 144 PHE A O 1
ATOM 1122 N N . VAL A 1 145 ? -10.251 -10.484 22.349 1.00 92.88 145 VAL A N 1
ATOM 1123 C CA . VAL A 1 145 ? -9.004 -9.973 22.928 1.00 92.88 145 VAL A CA 1
ATOM 1124 C C . VAL A 1 145 ? -7.828 -10.774 22.369 1.00 92.88 145 VAL A C 1
ATOM 1126 O O . VAL A 1 145 ? -7.815 -12.003 22.427 1.00 92.88 145 VAL A O 1
ATOM 1129 N N . MET A 1 146 ? -6.844 -10.078 21.810 1.00 91.19 146 MET A N 1
ATOM 1130 C CA . MET A 1 146 ? -5.590 -10.634 21.311 1.00 91.19 146 MET A CA 1
ATOM 1131 C C . MET A 1 146 ? -4.654 -10.994 22.472 1.00 91.19 146 MET A C 1
ATOM 1133 O O . MET A 1 146 ? -4.764 -10.470 23.580 1.00 91.19 146 MET A O 1
ATOM 1137 N N . THR A 1 147 ? -3.672 -11.856 22.211 1.00 90.44 147 THR A N 1
ATOM 1138 C CA . THR A 1 147 ? -2.712 -12.336 23.224 1.00 90.44 147 THR A CA 1
ATOM 1139 C C . THR A 1 147 ? -1.849 -11.236 23.847 1.00 90.44 147 THR A C 1
ATOM 1141 O O . THR A 1 147 ? -1.269 -11.442 24.906 1.00 90.44 147 THR A O 1
ATOM 1144 N N . ASP A 1 148 ? -1.752 -10.073 23.207 1.00 90.12 148 ASP A N 1
ATOM 1145 C CA . ASP A 1 148 ? -1.025 -8.897 23.695 1.00 90.12 148 ASP A CA 1
ATOM 1146 C C . ASP A 1 148 ? -1.927 -7.856 24.383 1.00 90.12 148 ASP A C 1
ATOM 1148 O O . ASP A 1 148 ? -1.491 -6.740 24.674 1.00 90.12 148 ASP A O 1
ATOM 1152 N N . GLY A 1 149 ? -3.187 -8.211 24.647 1.00 86.00 149 GLY A N 1
ATOM 1153 C CA . GLY A 1 149 ? -4.153 -7.358 25.332 1.00 86.00 149 GLY A CA 1
ATOM 1154 C C . GLY A 1 149 ? -4.820 -6.306 24.444 1.00 86.00 149 GLY A C 1
ATOM 1155 O O . GLY A 1 149 ? -5.559 -5.469 24.962 1.00 86.00 149 GLY A O 1
ATOM 1156 N N . ARG A 1 150 ? -4.595 -6.321 23.122 1.00 92.50 150 ARG A N 1
ATOM 1157 C CA . ARG A 1 150 ? -5.384 -5.516 22.175 1.00 92.50 150 ARG A CA 1
ATOM 1158 C C . ARG A 1 150 ? -6.766 -6.125 21.966 1.00 92.50 150 ARG A C 1
ATOM 1160 O O . ARG A 1 150 ? -6.921 -7.339 22.014 1.00 92.50 150 ARG A O 1
ATOM 1167 N N . ILE A 1 151 ? -7.767 -5.301 21.684 1.00 92.81 151 ILE A N 1
ATOM 1168 C CA . ILE A 1 151 ? -9.090 -5.771 21.264 1.00 92.81 151 ILE A CA 1
ATOM 1169 C C . ILE A 1 151 ? -9.140 -5.756 19.746 1.00 92.81 151 ILE A C 1
ATOM 1171 O O . ILE A 1 151 ? -8.986 -4.701 19.131 1.00 92.81 151 ILE A O 1
ATOM 1175 N N . SER A 1 152 ? -9.355 -6.921 19.146 1.00 92.69 152 SER A N 1
ATOM 1176 C CA . SER A 1 152 ? -9.630 -7.024 17.725 1.00 92.69 152 SER A CA 1
ATOM 1177 C C . SER A 1 152 ? -11.101 -6.736 17.449 1.00 92.69 152 SER A C 1
ATOM 1179 O O . SER A 1 152 ? -11.968 -7.280 18.132 1.00 92.69 152 SER A O 1
ATOM 1181 N N . ILE A 1 153 ? -11.366 -5.879 16.466 1.00 93.00 153 ILE A N 1
ATOM 1182 C CA . ILE A 1 153 ? -12.706 -5.533 15.986 1.00 93.00 153 ILE A CA 1
ATOM 1183 C C . ILE A 1 153 ? -12.793 -5.757 14.468 1.00 93.00 153 ILE A C 1
ATOM 1185 O O . ILE A 1 153 ? -11.778 -5.603 13.774 1.00 93.00 153 ILE A O 1
ATOM 1189 N N . PRO A 1 154 ? -13.977 -6.093 13.934 1.00 92.06 154 PRO A N 1
ATOM 1190 C CA . PRO A 1 154 ? -14.179 -6.191 12.494 1.00 92.06 154 PRO A CA 1
ATOM 1191 C C . PRO A 1 154 ? -14.179 -4.816 11.807 1.00 92.06 154 PRO A C 1
ATOM 1193 O O . PRO A 1 154 ? -14.517 -3.799 12.413 1.00 92.06 154 PRO A O 1
ATOM 1196 N N . THR A 1 155 ? -13.877 -4.778 10.508 1.00 88.56 155 THR A N 1
ATOM 1197 C CA . THR A 1 155 ? -13.960 -3.555 9.676 1.00 88.56 155 THR A CA 1
ATOM 1198 C C . THR A 1 155 ? -15.376 -2.969 9.582 1.00 88.56 155 THR A C 1
ATOM 1200 O O . THR A 1 155 ? -15.551 -1.781 9.333 1.00 88.56 155 THR A O 1
ATOM 1203 N N . ASN A 1 156 ? -16.414 -3.772 9.820 1.00 82.38 156 ASN A N 1
ATOM 1204 C CA . ASN A 1 156 ? -17.817 -3.353 9.787 1.00 82.38 156 ASN A CA 1
ATOM 1205 C C . ASN A 1 156 ? -18.472 -3.295 11.178 1.00 82.38 156 ASN A C 1
ATOM 1207 O O . ASN A 1 156 ? -19.687 -3.435 11.275 1.00 82.38 156 ASN A O 1
ATOM 1211 N N . TRP A 1 157 ? -17.683 -3.125 12.241 1.00 75.75 157 TRP A N 1
ATOM 1212 C CA . TRP A 1 157 ? -18.155 -3.207 13.627 1.00 75.75 157 TRP A CA 1
ATOM 1213 C C . TRP A 1 157 ? -19.249 -2.191 14.013 1.00 75.75 157 TRP A C 1
ATOM 1215 O O . TRP A 1 157 ? -19.985 -2.428 14.969 1.00 75.75 157 TRP A O 1
ATOM 1225 N N . VAL A 1 158 ? -19.370 -1.092 13.266 1.00 65.06 158 VAL A N 1
ATOM 1226 C CA . VAL A 1 158 ? -20.314 0.011 13.506 1.00 65.06 158 VAL A CA 1
ATOM 1227 C C . VAL A 1 158 ? -21.191 0.237 12.277 1.00 65.06 158 VAL A C 1
ATOM 1229 O O . VAL A 1 158 ? -20.650 0.229 11.136 1.00 65.06 158 VAL A O 1
#

Secondary structure (DSSP, 8-state):
----------GGGGS-HHHHHHHHHHTTT--EEEE-SSPPPEE-TTS-EEEETT--HHHHHHHHHHHHHHHHHHHHHHHHHHHHHHHHHHHHHHHTT-SEEEE-TT--HHHHHHHHHHHHT--HHHHHHHTT-EEEEES-SS-EE-TTSPEEEETT--

InterPro domains:
  IPR027986 T-cell activation inhibitor, mitochondrial [PTHR31596] (21-157)
  IPR027989 Domain of unknown function DUF4461 [PF14688] (29-157)

Sequence (158 aa):
MEENFIVCLFRISTKSKGEVIEVQRLAKNTIIEISSVYGELAILRDGRLQIPCNVDFGALVDFLKTTAQKSRDIKGSSEKQTSGIEESATNVKKALNLKNLTWESGLSQEILAETFEKLQKVDESVQSLINGLSIHISANPNIFVMTDGRISIPTNWV

Foldseek 3Di:
DDDPDDPQDAPCVPPDPVLVVLLCVLCPPAAEDEDQPPDDFDQDQLLHTYDYNPDDSVNSNVSSVVRVVVSNVSNVVVVVLVVVLVVLLVVLCVQLQEPAEEE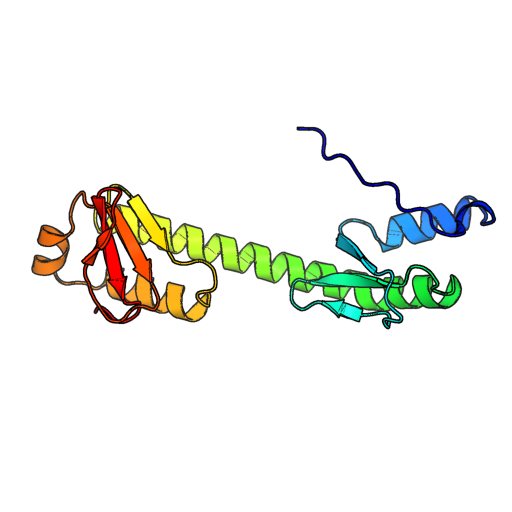DPPDDSVLSNQLSVVSNVDDPVVSVVRHHAHEYEYCDCDWDQDPVRHIYHYSPND